Protein AF-A0A962R172-F1 (afdb_monomer_lite)

pLDDT: mean 74.87, std 13.88, range [36.16, 94.94]

Structure (mmCIF, N/CA/C/O backbone):
data_AF-A0A962R172-F1
#
_entry.id   AF-A0A962R172-F1
#
loop_
_atom_site.group_PDB
_atom_site.id
_atom_site.type_symbol
_atom_site.label_atom_id
_atom_site.label_alt_id
_atom_site.label_comp_id
_atom_site.label_asym_id
_atom_site.label_entity_id
_atom_site.label_seq_id
_atom_site.pdbx_PDB_ins_code
_atom_site.Cartn_x
_atom_site.Cartn_y
_atom_site.Cartn_z
_atom_site.occupancy
_atom_site.B_iso_or_equiv
_atom_site.auth_seq_id
_atom_site.auth_comp_id
_atom_site.auth_asym_id
_atom_site.auth_atom_id
_atom_site.pdbx_PDB_model_num
ATOM 1 N N . MET A 1 1 ? 19.107 -9.751 -67.479 1.00 36.16 1 MET A N 1
ATOM 2 C CA . MET A 1 1 ? 20.356 -10.518 -67.676 1.00 36.16 1 MET A CA 1
ATOM 3 C C . MET A 1 1 ? 21.493 -9.749 -67.015 1.00 36.16 1 MET A C 1
ATOM 5 O O . MET A 1 1 ? 21.958 -8.775 -67.586 1.00 36.16 1 MET A O 1
ATOM 9 N N . ALA A 1 2 ? 21.858 -10.092 -65.778 1.00 38.38 2 ALA A N 1
ATOM 10 C CA . ALA A 1 2 ? 22.939 -9.413 -65.061 1.00 38.38 2 ALA A CA 1
ATOM 11 C C . ALA A 1 2 ? 24.292 -10.000 -65.496 1.00 38.38 2 ALA A C 1
ATOM 13 O O . ALA A 1 2 ? 24.494 -11.211 -65.408 1.00 38.38 2 ALA A O 1
ATOM 14 N N . GLN A 1 3 ? 25.191 -9.154 -66.005 1.00 44.19 3 GLN A N 1
ATOM 15 C CA . GLN A 1 3 ? 26.552 -9.539 -66.379 1.00 44.19 3 GLN A CA 1
ATOM 16 C C . GLN A 1 3 ? 27.339 -9.950 -65.127 1.00 44.19 3 GLN A C 1
ATOM 18 O O . GLN A 1 3 ? 27.578 -9.140 -64.233 1.00 44.19 3 GLN A O 1
ATOM 23 N N . GLN A 1 4 ? 27.749 -11.218 -65.072 1.00 45.72 4 GLN A N 1
ATOM 24 C CA . GLN A 1 4 ? 28.665 -11.743 -64.061 1.00 45.72 4 GLN A CA 1
ATOM 25 C C . GLN A 1 4 ? 30.076 -11.190 -64.312 1.00 45.72 4 GLN A C 1
ATOM 27 O O . GLN A 1 4 ? 30.873 -11.763 -65.054 1.00 45.72 4 GLN A O 1
ATOM 32 N N . GLY A 1 5 ? 30.383 -10.048 -63.699 1.00 49.84 5 GLY A N 1
ATOM 33 C CA . GLY A 1 5 ? 31.752 -9.558 -63.575 1.00 49.84 5 GLY A CA 1
ATOM 34 C C . GLY A 1 5 ? 32.562 -10.493 -62.673 1.00 49.84 5 GLY A C 1
ATOM 35 O O . GLY A 1 5 ? 32.115 -10.843 -61.584 1.00 49.84 5 GLY A O 1
ATOM 36 N N . LYS A 1 6 ? 33.743 -10.919 -63.140 1.00 49.75 6 LYS A N 1
ATOM 37 C CA . LYS A 1 6 ? 34.705 -11.784 -62.431 1.00 49.75 6 LYS A CA 1
ATOM 38 C C . LYS A 1 6 ? 34.906 -11.339 -60.975 1.00 49.75 6 LYS A C 1
ATOM 40 O O . LYS A 1 6 ? 35.673 -10.416 -60.713 1.00 49.75 6 LYS A O 1
ATOM 45 N N . VAL A 1 7 ? 34.290 -12.040 -60.026 1.00 52.75 7 VAL A N 1
ATOM 46 C CA . VAL A 1 7 ? 34.599 -11.886 -58.600 1.00 52.75 7 VAL A CA 1
ATOM 47 C C . VAL A 1 7 ? 35.869 -12.689 -58.320 1.00 52.75 7 VAL A C 1
ATOM 49 O O . VAL A 1 7 ? 35.856 -13.918 -58.357 1.00 52.75 7 VAL A O 1
ATOM 52 N N . ARG A 1 8 ? 36.994 -12.003 -58.094 1.00 56.06 8 ARG A N 1
ATOM 53 C CA . ARG A 1 8 ? 38.233 -12.622 -57.601 1.00 56.06 8 ARG A CA 1
ATOM 54 C C . ARG A 1 8 ? 38.299 -12.445 -56.088 1.00 56.06 8 ARG A C 1
ATOM 56 O O . ARG A 1 8 ? 38.300 -11.318 -55.604 1.00 56.06 8 ARG A O 1
ATOM 63 N N . LEU A 1 9 ? 38.379 -13.555 -55.360 1.00 50.94 9 LEU A N 1
ATOM 64 C CA . LEU A 1 9 ? 38.725 -13.543 -53.941 1.00 50.94 9 LEU A CA 1
ATOM 65 C C . LEU A 1 9 ? 40.167 -13.040 -53.803 1.00 50.94 9 LEU A C 1
ATOM 67 O O . LEU A 1 9 ? 41.092 -13.628 -54.366 1.00 50.94 9 LEU A O 1
ATOM 71 N N . LEU A 1 10 ? 40.350 -11.923 -53.099 1.00 54.16 10 LEU A N 1
ATOM 72 C CA . LEU A 1 10 ? 41.675 -11.446 -52.721 1.00 54.16 10 LEU A CA 1
ATOM 73 C C . LEU A 1 10 ? 42.249 -12.418 -51.683 1.00 54.16 10 LEU A C 1
ATOM 75 O O . LEU A 1 10 ? 41.639 -12.669 -50.653 1.00 54.16 10 LEU A O 1
ATOM 79 N N . LEU A 1 11 ? 43.416 -12.986 -51.990 1.00 46.34 11 LEU A N 1
ATOM 80 C CA . LEU A 1 11 ? 44.131 -13.971 -51.163 1.00 46.34 11 LEU A CA 1
ATOM 81 C C . LEU A 1 11 ? 44.767 -13.376 -49.895 1.00 46.34 11 LEU A C 1
ATOM 83 O O . LEU A 1 11 ? 45.370 -14.101 -49.111 1.00 46.34 11 LEU A O 1
ATOM 87 N N . CYS A 1 12 ? 44.645 -12.068 -49.673 1.00 52.00 12 CYS A N 1
ATOM 88 C CA . CYS A 1 12 ? 44.955 -11.468 -48.384 1.00 52.00 12 CYS A CA 1
ATOM 89 C C . CYS A 1 12 ? 43.671 -11.464 -47.550 1.00 52.00 12 CYS A C 1
ATOM 91 O O . CYS A 1 12 ? 42.596 -11.283 -48.106 1.00 52.00 12 CYS A O 1
ATOM 93 N N . GLY A 1 13 ? 43.751 -11.656 -46.231 1.00 54.06 13 GLY A N 1
ATOM 94 C CA . GLY A 1 13 ? 42.597 -11.655 -45.313 1.00 54.06 13 GLY A CA 1
ATOM 95 C C . GLY A 1 13 ? 41.855 -10.310 -45.191 1.00 54.06 13 GLY A C 1
ATOM 96 O O . GLY A 1 13 ? 41.468 -9.908 -44.099 1.00 54.06 13 GLY A O 1
ATOM 97 N N . ALA A 1 14 ? 41.710 -9.570 -46.287 1.00 55.84 14 ALA A N 1
ATOM 98 C CA . ALA A 1 14 ? 40.934 -8.360 -46.428 1.00 55.84 14 ALA A CA 1
ATOM 99 C C . ALA A 1 14 ? 39.493 -8.731 -46.816 1.00 55.84 14 ALA A C 1
ATOM 101 O O . ALA A 1 14 ? 39.244 -9.319 -47.867 1.00 55.84 14 ALA A O 1
ATOM 102 N N . SER A 1 15 ? 38.534 -8.366 -45.967 1.00 61.84 15 SER A N 1
ATOM 103 C CA . SER A 1 15 ? 37.107 -8.415 -46.293 1.00 61.84 15 SER A CA 1
ATOM 104 C C . SER A 1 15 ? 36.788 -7.494 -47.484 1.00 61.84 15 SER A C 1
ATOM 106 O O . SER A 1 15 ? 37.507 -6.525 -47.729 1.00 61.84 15 SER A O 1
ATOM 108 N N . PHE A 1 16 ? 35.702 -7.767 -48.224 1.00 62.59 16 PHE A N 1
ATOM 109 C CA . PHE A 1 16 ? 35.216 -6.942 -49.354 1.00 62.59 16 PHE A CA 1
ATOM 110 C C . PHE A 1 16 ? 35.211 -5.437 -49.032 1.00 62.59 16 PHE A C 1
ATOM 112 O O . PHE A 1 16 ? 35.647 -4.610 -49.833 1.00 62.59 16 PHE A O 1
ATOM 119 N N . SER A 1 17 ? 34.815 -5.102 -47.806 1.00 61.66 17 SER A N 1
ATOM 120 C CA . SER A 1 17 ? 34.805 -3.753 -47.245 1.00 61.66 17 SER A CA 1
ATOM 121 C C . SER A 1 17 ? 36.180 -3.071 -47.295 1.00 61.66 17 SER A C 1
ATOM 123 O O . SER A 1 17 ? 36.271 -1.876 -47.557 1.00 61.66 17 SER A O 1
ATOM 125 N N . ARG A 1 18 ? 37.266 -3.829 -47.098 1.00 63.56 18 ARG A N 1
ATOM 126 C CA . ARG A 1 18 ? 38.642 -3.316 -47.055 1.00 63.56 18 ARG A CA 1
ATOM 127 C C . ARG A 1 18 ? 39.243 -3.106 -48.449 1.00 63.56 18 ARG A C 1
ATOM 129 O O . ARG A 1 18 ? 40.006 -2.166 -48.642 1.00 63.56 18 ARG A O 1
ATOM 136 N N . ALA A 1 19 ? 38.861 -3.926 -49.430 1.00 70.00 19 ALA A N 1
ATOM 137 C CA . ALA A 1 19 ? 39.250 -3.729 -50.829 1.00 70.00 19 ALA A CA 1
ATOM 138 C C . ALA A 1 19 ? 38.554 -2.507 -51.457 1.00 70.00 19 ALA A C 1
ATOM 140 O O . ALA A 1 19 ? 39.184 -1.750 -52.194 1.00 70.00 19 ALA A O 1
ATOM 141 N N . LEU A 1 20 ? 37.276 -2.286 -51.121 1.00 72.81 20 LEU A N 1
ATOM 142 C CA . LEU A 1 20 ? 36.522 -1.108 -51.556 1.00 72.81 20 LEU A CA 1
ATOM 143 C C . LEU A 1 20 ? 37.098 0.187 -50.963 1.00 72.81 20 LEU A C 1
ATOM 145 O O . LEU A 1 20 ? 37.268 1.159 -51.694 1.00 72.81 20 LEU A O 1
ATOM 149 N N . ALA A 1 21 ? 37.452 0.187 -49.673 1.00 70.56 21 ALA A N 1
ATOM 150 C CA . ALA A 1 21 ? 38.084 1.336 -49.019 1.00 70.56 21 ALA A CA 1
ATOM 151 C C . ALA A 1 21 ? 39.397 1.740 -49.713 1.00 70.56 21 ALA A C 1
ATOM 153 O O . ALA A 1 21 ? 39.579 2.905 -50.062 1.00 70.56 21 ALA A O 1
ATOM 154 N N . HIS A 1 22 ? 40.254 0.764 -50.025 1.00 68.44 22 HIS A N 1
ATOM 155 C CA . HIS A 1 22 ? 41.501 1.013 -50.748 1.00 68.44 22 HIS A CA 1
ATOM 156 C C . HIS A 1 22 ? 41.262 1.535 -52.176 1.00 68.44 22 HIS A C 1
ATOM 158 O O . HIS A 1 22 ? 41.980 2.417 -52.640 1.00 68.44 22 HIS A O 1
ATOM 164 N N . ALA A 1 23 ? 40.254 1.019 -52.891 1.00 73.81 23 ALA A N 1
ATOM 165 C CA . ALA A 1 23 ? 39.897 1.500 -54.230 1.00 73.81 23 ALA A CA 1
ATOM 166 C C . ALA A 1 23 ? 39.353 2.942 -54.219 1.00 73.81 23 ALA A C 1
ATOM 168 O O . ALA A 1 23 ? 39.543 3.674 -55.187 1.00 73.81 23 ALA A O 1
ATOM 169 N N . ALA A 1 24 ? 38.728 3.358 -53.114 1.00 73.25 24 ALA A N 1
ATOM 170 C CA . ALA A 1 24 ? 38.303 4.734 -52.867 1.00 73.25 24 ALA A CA 1
ATOM 171 C C . ALA A 1 24 ? 39.447 5.658 -52.392 1.00 73.25 24 ALA A C 1
ATOM 173 O O . ALA A 1 24 ? 39.200 6.820 -52.080 1.00 73.25 24 ALA A O 1
ATOM 174 N N . GLY A 1 25 ? 40.689 5.160 -52.330 1.00 71.06 25 GLY A N 1
ATOM 175 C CA . GLY A 1 25 ? 41.862 5.919 -51.893 1.00 71.06 25 GLY A CA 1
ATOM 176 C C . GLY A 1 25 ? 42.074 5.955 -50.378 1.00 71.06 25 GLY A C 1
ATOM 177 O O . GLY A 1 25 ? 43.010 6.602 -49.922 1.00 71.06 25 GLY A O 1
ATOM 178 N N . ILE A 1 26 ? 41.254 5.245 -49.596 1.00 73.31 26 ILE A N 1
ATOM 179 C CA . ILE A 1 26 ? 41.388 5.155 -48.138 1.00 73.31 26 ILE A CA 1
ATOM 180 C C . ILE A 1 26 ? 42.343 4.006 -47.823 1.00 73.31 26 ILE A C 1
ATOM 182 O O . ILE A 1 26 ? 41.966 2.831 -47.862 1.00 73.31 26 ILE A O 1
ATOM 186 N N . THR A 1 27 ? 43.603 4.340 -47.554 1.00 70.25 27 THR A N 1
ATOM 187 C CA . THR A 1 27 ? 44.674 3.340 -47.387 1.00 70.25 27 THR A CA 1
ATOM 188 C C . THR A 1 27 ? 45.116 3.170 -45.937 1.00 70.25 27 THR A C 1
ATOM 190 O O . THR A 1 27 ? 45.764 2.175 -45.608 1.00 70.25 27 THR A O 1
ATOM 193 N N . THR A 1 28 ? 44.701 4.080 -45.050 1.00 69.94 28 THR A N 1
ATOM 194 C CA . THR A 1 28 ? 45.025 4.050 -43.619 1.00 69.94 28 THR A CA 1
ATOM 195 C C . THR A 1 28 ? 43.779 3.880 -42.744 1.00 69.94 28 THR A C 1
ATOM 197 O O . THR A 1 28 ? 42.673 4.292 -43.097 1.00 69.94 28 THR A O 1
ATOM 200 N N . THR A 1 29 ? 43.948 3.266 -41.570 1.00 67.44 29 THR A N 1
ATOM 201 C CA . THR A 1 29 ? 42.875 3.125 -40.569 1.00 67.44 29 THR A CA 1
ATOM 202 C C . THR A 1 29 ? 42.422 4.471 -40.006 1.00 67.44 29 THR A C 1
ATOM 204 O O . THR A 1 29 ? 41.250 4.621 -39.689 1.00 67.44 29 THR A O 1
ATOM 207 N N . GLU A 1 30 ? 43.310 5.466 -39.949 1.00 67.56 30 GLU A N 1
ATOM 208 C CA . GLU A 1 30 ? 42.997 6.828 -39.493 1.00 67.56 30 GLU A CA 1
ATOM 209 C C . GLU A 1 30 ? 42.120 7.599 -40.493 1.00 67.56 30 GLU A C 1
ATOM 211 O O . GLU A 1 30 ? 41.228 8.343 -40.088 1.00 67.56 30 GLU A O 1
ATOM 216 N N . GLU A 1 31 ? 42.319 7.407 -41.801 1.00 66.94 31 GLU A N 1
ATOM 217 C CA . GLU A 1 31 ? 41.428 7.960 -42.832 1.00 66.94 31 GLU A CA 1
ATOM 218 C C . GLU A 1 31 ? 40.063 7.266 -42.828 1.00 66.94 31 GLU A C 1
ATOM 220 O O . GLU A 1 31 ? 39.034 7.924 -42.983 1.00 66.94 31 GLU A O 1
ATOM 225 N N . LEU A 1 32 ? 40.040 5.952 -42.589 1.00 64.62 32 LEU A N 1
ATOM 226 C CA . LEU A 1 32 ? 38.800 5.194 -42.433 1.00 64.62 32 LEU A CA 1
ATOM 227 C C . LEU A 1 32 ? 38.011 5.674 -41.199 1.00 64.62 32 LEU A C 1
ATOM 229 O O . LEU A 1 32 ? 36.807 5.906 -41.298 1.00 64.62 32 LEU A O 1
ATOM 233 N N . ASP A 1 33 ? 38.683 5.899 -40.067 1.00 65.62 33 ASP A N 1
ATOM 234 C CA . ASP A 1 33 ? 38.079 6.460 -38.850 1.00 65.62 33 ASP A CA 1
ATOM 235 C C . ASP A 1 33 ? 37.652 7.926 -39.025 1.00 65.62 33 ASP A C 1
ATOM 237 O O . ASP A 1 33 ? 36.633 8.339 -38.473 1.00 65.62 33 ASP A O 1
ATOM 241 N N . ARG A 1 34 ? 38.352 8.723 -39.841 1.00 66.81 34 ARG A N 1
ATOM 242 C CA . ARG A 1 34 ? 37.900 10.082 -40.192 1.00 66.81 34 ARG A CA 1
ATOM 243 C C . ARG A 1 34 ? 36.592 10.085 -40.978 1.00 66.81 34 ARG A C 1
ATOM 245 O O . ARG A 1 34 ? 35.769 10.970 -40.757 1.00 66.81 34 ARG A O 1
ATOM 252 N N . VAL A 1 35 ? 36.410 9.130 -41.889 1.00 67.12 35 VAL A N 1
ATOM 253 C CA . VAL A 1 35 ? 35.224 9.058 -42.758 1.00 67.12 35 VAL A CA 1
ATOM 254 C C . VAL A 1 35 ? 34.051 8.361 -42.058 1.00 67.12 35 VAL A C 1
ATOM 256 O O . VAL A 1 35 ? 32.923 8.831 -42.165 1.00 67.12 35 VAL A O 1
ATOM 259 N N . PHE A 1 36 ? 34.303 7.289 -41.300 1.00 67.75 36 PHE A N 1
ATOM 260 C CA . PHE A 1 36 ? 33.252 6.433 -40.726 1.00 67.75 36 PHE A CA 1
ATOM 261 C C . PHE A 1 36 ? 33.205 6.420 -39.188 1.00 67.75 36 PHE A C 1
ATOM 263 O O . PHE A 1 36 ? 32.205 6.005 -38.597 1.00 67.75 36 PHE A O 1
ATOM 270 N N . GLY A 1 37 ? 34.249 6.891 -38.504 1.00 66.94 37 GLY A N 1
ATOM 271 C CA . GLY A 1 37 ? 34.344 6.860 -37.041 1.00 66.94 37 GLY A CA 1
ATOM 272 C C . GLY A 1 37 ? 33.335 7.777 -36.350 1.00 66.94 37 GLY A C 1
ATOM 273 O O . GLY A 1 37 ? 32.823 7.431 -35.286 1.00 66.94 37 GLY A O 1
ATOM 274 N N . ALA A 1 38 ? 32.963 8.898 -36.977 1.00 72.19 38 ALA A N 1
ATOM 275 C CA . ALA A 1 38 ? 31.929 9.794 -36.457 1.00 72.19 38 ALA A CA 1
ATOM 276 C C . ALA A 1 38 ? 30.533 9.142 -36.454 1.00 72.19 38 ALA A C 1
ATOM 278 O O . ALA A 1 38 ? 29.782 9.296 -35.490 1.00 72.19 38 ALA A O 1
ATOM 279 N N . GLU A 1 39 ? 30.188 8.377 -37.493 1.00 70.88 39 GLU A N 1
ATOM 280 C CA . GLU A 1 39 ? 28.927 7.624 -37.548 1.00 70.88 39 GLU A CA 1
ATOM 281 C C . GLU A 1 39 ? 28.939 6.440 -36.579 1.00 70.88 39 GLU A C 1
ATOM 283 O O . GLU A 1 39 ? 27.975 6.240 -35.840 1.00 70.88 39 GLU A O 1
ATOM 288 N N . ALA A 1 40 ? 30.052 5.707 -36.497 1.00 74.19 40 ALA A N 1
ATOM 289 C CA . ALA A 1 40 ? 30.206 4.609 -35.546 1.00 74.19 40 ALA A CA 1
ATOM 290 C C . ALA A 1 40 ? 30.172 5.082 -34.078 1.00 74.19 40 ALA A C 1
ATOM 292 O O . ALA A 1 40 ? 29.676 4.361 -33.210 1.00 74.19 40 ALA A O 1
ATOM 293 N N . ALA A 1 41 ? 30.679 6.282 -33.780 1.00 76.38 41 ALA A N 1
ATOM 294 C CA . ALA A 1 41 ? 30.595 6.893 -32.454 1.00 76.38 41 ALA A CA 1
ATOM 295 C C . ALA A 1 41 ? 29.159 7.324 -32.117 1.00 76.38 41 ALA A C 1
ATOM 297 O O . ALA A 1 41 ? 28.674 7.020 -31.029 1.00 76.38 41 ALA A O 1
ATOM 298 N N . ARG A 1 42 ? 28.443 7.948 -33.065 1.00 80.88 42 ARG A N 1
ATOM 299 C CA . ARG A 1 42 ? 27.022 8.305 -32.898 1.00 80.88 42 ARG A CA 1
ATOM 300 C C . ARG A 1 42 ? 26.141 7.075 -32.697 1.00 80.88 42 ARG A C 1
ATOM 302 O O . ARG A 1 42 ? 25.251 7.105 -31.855 1.00 80.88 42 ARG A O 1
ATOM 309 N N . ALA A 1 43 ? 26.406 5.986 -33.420 1.00 80.06 43 ALA A N 1
ATOM 310 C CA . ALA A 1 43 ? 25.682 4.728 -33.257 1.00 80.06 43 ALA A CA 1
ATOM 311 C C . ALA A 1 43 ? 25.884 4.120 -31.858 1.00 80.06 43 ALA A C 1
ATOM 313 O O . ALA A 1 43 ? 24.916 3.670 -31.248 1.00 80.06 43 ALA A O 1
ATOM 314 N N . ARG A 1 44 ? 27.112 4.161 -31.319 1.00 83.94 44 ARG A N 1
ATOM 315 C CA . ARG A 1 44 ? 27.407 3.714 -29.946 1.00 83.94 44 ARG A CA 1
ATOM 316 C C . ARG A 1 44 ? 26.728 4.591 -28.898 1.00 83.94 44 ARG A C 1
ATOM 318 O O . ARG A 1 44 ? 26.064 4.060 -28.020 1.00 83.94 44 ARG A O 1
ATOM 325 N N . GLN A 1 45 ? 26.806 5.913 -29.045 1.00 85.31 45 GLN A N 1
ATOM 326 C CA . GLN A 1 45 ? 26.136 6.850 -28.138 1.00 85.31 45 GLN A CA 1
ATOM 327 C C . GLN A 1 45 ? 24.613 6.689 -28.157 1.00 85.31 45 GLN A C 1
ATOM 329 O O . GLN A 1 45 ? 23.985 6.700 -27.104 1.00 85.31 45 GLN A O 1
ATOM 334 N N . ALA A 1 46 ? 24.013 6.487 -29.332 1.00 88.31 46 ALA A N 1
ATOM 335 C CA . ALA A 1 46 ? 22.580 6.230 -29.451 1.00 88.31 46 ALA A CA 1
ATOM 336 C C . ALA A 1 46 ? 22.179 4.889 -28.812 1.00 88.31 46 ALA A C 1
ATOM 338 O O . ALA A 1 46 ? 21.101 4.782 -28.231 1.00 88.31 46 ALA A O 1
ATOM 339 N N . MET A 1 47 ? 23.035 3.865 -28.904 1.00 86.44 47 MET A N 1
ATOM 340 C CA . MET A 1 47 ? 22.803 2.572 -28.259 1.00 86.44 47 MET A CA 1
ATOM 341 C C . MET A 1 47 ? 22.899 2.684 -26.732 1.00 86.44 47 MET A C 1
ATOM 343 O O . MET A 1 47 ? 21.993 2.231 -26.043 1.00 86.44 47 MET A O 1
ATOM 347 N N . GLU A 1 48 ? 23.922 3.368 -26.215 1.00 90.62 48 GLU A N 1
ATOM 348 C CA . GLU A 1 48 ? 24.082 3.640 -24.780 1.00 90.62 48 GLU A CA 1
ATOM 349 C C . GLU A 1 48 ? 22.939 4.497 -24.221 1.00 90.62 48 GLU A C 1
ATOM 351 O O . GLU A 1 48 ? 22.476 4.254 -23.109 1.00 90.62 48 GLU A O 1
ATOM 356 N N . GLN A 1 49 ? 22.457 5.488 -24.979 1.00 89.69 49 GLN A N 1
ATOM 357 C CA . GLN A 1 49 ? 21.291 6.288 -24.593 1.00 89.69 49 GLN A CA 1
ATOM 358 C C . GLN A 1 49 ? 20.038 5.423 -24.491 1.00 89.69 49 GLN A C 1
ATOM 360 O O . GLN A 1 49 ? 19.370 5.459 -23.464 1.00 89.69 49 GLN A O 1
ATOM 365 N N . ARG A 1 50 ? 19.767 4.580 -25.495 1.00 91.62 50 ARG A N 1
ATOM 366 C CA . ARG A 1 50 ? 18.625 3.654 -25.461 1.00 91.62 50 ARG A CA 1
ATOM 367 C C . ARG A 1 50 ? 18.718 2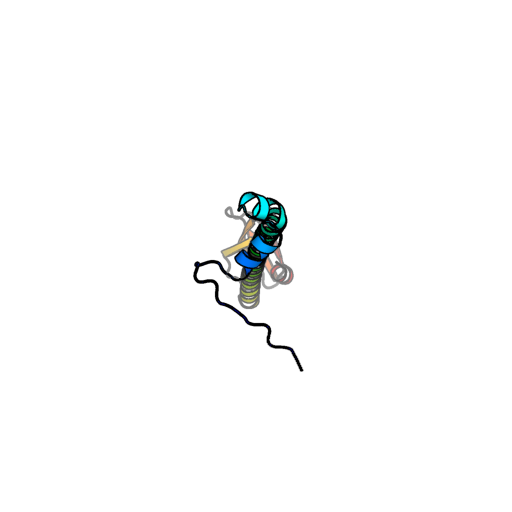.658 -24.314 1.00 91.62 50 ARG A C 1
ATOM 369 O O . ARG A 1 50 ? 17.701 2.347 -23.707 1.00 91.62 50 ARG A O 1
ATOM 376 N N . GLU A 1 51 ? 19.912 2.157 -24.016 1.00 92.44 51 GLU A N 1
ATOM 377 C CA . GLU A 1 51 ? 20.125 1.235 -22.900 1.00 92.44 51 GLU A CA 1
ATOM 378 C C . GLU A 1 51 ? 19.874 1.926 -21.554 1.00 92.44 51 GLU A C 1
ATOM 380 O O . GLU A 1 51 ? 19.205 1.361 -20.690 1.00 92.44 51 GLU A O 1
ATOM 385 N N . ARG A 1 52 ? 20.324 3.178 -21.391 1.00 92.38 52 ARG A N 1
ATOM 386 C CA . ARG A 1 52 ? 20.027 3.992 -20.201 1.00 92.38 52 ARG A CA 1
ATOM 387 C C . ARG A 1 52 ? 18.538 4.286 -20.071 1.00 92.38 52 ARG A C 1
ATOM 389 O O . ARG A 1 52 ? 17.983 4.070 -19.001 1.00 92.38 52 ARG A O 1
ATOM 396 N N . GLU A 1 53 ? 17.888 4.709 -21.151 1.00 92.25 53 GLU A N 1
ATOM 397 C CA . GLU A 1 53 ? 16.445 4.972 -21.182 1.00 92.25 53 GLU A CA 1
ATOM 398 C C . GLU A 1 53 ? 15.638 3.706 -20.860 1.00 92.25 53 GLU A C 1
ATOM 400 O O . GLU A 1 53 ? 14.685 3.754 -20.082 1.00 92.25 53 GLU A O 1
ATOM 405 N N . GLN A 1 54 ? 16.039 2.548 -21.396 1.00 92.00 54 GLN A N 1
ATOM 406 C CA . GLN A 1 54 ? 15.426 1.263 -21.058 1.00 92.00 54 GLN A CA 1
ATOM 407 C C . GLN A 1 54 ? 15.662 0.886 -19.595 1.00 92.00 54 GLN A C 1
ATOM 409 O O . GLN A 1 54 ? 14.720 0.472 -18.923 1.00 92.00 54 GLN A O 1
ATOM 414 N N . ALA A 1 55 ? 16.881 1.047 -19.076 1.00 92.00 55 ALA A N 1
ATOM 415 C CA . ALA A 1 55 ? 17.191 0.751 -17.681 1.00 92.00 55 ALA A CA 1
ATOM 416 C C . ALA A 1 55 ? 16.403 1.653 -16.717 1.00 92.00 55 ALA A C 1
ATOM 418 O O . ALA A 1 55 ? 15.877 1.173 -15.710 1.00 92.00 55 ALA A O 1
ATOM 419 N N . GLU A 1 56 ? 16.269 2.941 -17.036 1.00 93.44 56 GLU A N 1
ATOM 420 C CA . GLU A 1 56 ? 15.452 3.888 -16.276 1.00 93.44 56 GLU A CA 1
ATOM 421 C C . GLU A 1 56 ? 13.965 3.539 -16.356 1.00 93.44 56 GLU A C 1
ATOM 423 O O . GLU A 1 56 ? 13.301 3.490 -15.322 1.00 93.44 56 GLU A O 1
ATOM 428 N N . SER A 1 57 ? 13.457 3.204 -17.545 1.00 93.25 57 SER A N 1
ATOM 429 C CA . SER A 1 57 ? 12.069 2.775 -17.740 1.00 93.25 57 SER A CA 1
ATOM 430 C C . SER A 1 57 ? 11.743 1.511 -16.938 1.00 93.25 57 SER A C 1
ATOM 432 O O . SER A 1 57 ? 10.743 1.478 -16.218 1.00 93.25 57 SER A O 1
ATOM 434 N N . VAL A 1 58 ? 12.613 0.497 -16.983 1.00 94.94 58 VAL A N 1
ATOM 435 C CA . VAL A 1 58 ? 12.459 -0.738 -16.199 1.00 94.94 58 VAL A CA 1
ATOM 436 C C . VAL A 1 58 ? 12.495 -0.434 -14.705 1.00 94.94 58 VAL A C 1
ATOM 438 O O . VAL A 1 58 ? 11.649 -0.925 -13.958 1.00 94.94 58 VAL A O 1
ATOM 441 N N . ARG A 1 59 ? 13.430 0.410 -14.255 1.00 93.81 59 ARG A N 1
ATOM 442 C CA . ARG A 1 59 ? 13.519 0.813 -12.847 1.00 93.81 59 ARG A CA 1
ATOM 443 C C . ARG A 1 59 ? 12.260 1.549 -12.394 1.00 93.81 59 ARG A C 1
ATOM 445 O O . ARG A 1 59 ? 11.764 1.287 -11.301 1.00 93.81 59 ARG A O 1
ATOM 452 N N . GLN A 1 60 ? 11.729 2.445 -13.218 1.00 90.38 60 GLN A N 1
ATOM 453 C CA . GLN A 1 60 ? 10.523 3.202 -12.901 1.00 90.38 60 GLN A CA 1
ATOM 454 C C . GLN A 1 60 ? 9.281 2.303 -12.868 1.00 90.38 60 GLN A C 1
ATOM 456 O O . GLN A 1 60 ? 8.472 2.427 -11.950 1.00 90.38 60 GLN A O 1
ATOM 461 N N . ALA A 1 61 ? 9.170 1.347 -13.794 1.00 91.75 61 ALA A N 1
ATOM 462 C CA . ALA A 1 61 ? 8.106 0.345 -13.790 1.00 91.75 61 ALA A CA 1
ATOM 463 C C . ALA A 1 61 ? 8.150 -0.534 -12.529 1.00 91.75 61 ALA A C 1
ATOM 465 O O . ALA A 1 61 ? 7.125 -0.718 -11.878 1.00 91.75 61 ALA A O 1
ATOM 466 N N . GLN A 1 62 ? 9.337 -1.003 -12.125 1.00 92.19 62 GLN A N 1
ATOM 467 C CA . GLN A 1 62 ? 9.506 -1.788 -10.896 1.00 92.19 62 GLN A CA 1
ATOM 468 C C . GLN A 1 62 ? 9.121 -0.999 -9.641 1.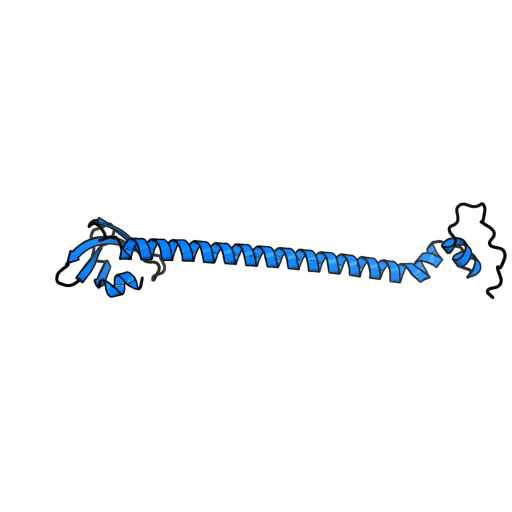00 92.19 62 GLN A C 1
ATOM 470 O O . GLN A 1 62 ? 8.477 -1.541 -8.743 1.00 92.19 62 GLN A O 1
ATOM 475 N N . LEU A 1 63 ? 9.494 0.283 -9.570 1.00 91.12 63 LEU A N 1
ATOM 476 C CA . LEU A 1 63 ? 9.106 1.156 -8.462 1.00 91.12 63 LEU A CA 1
ATOM 477 C C . LEU A 1 63 ? 7.588 1.353 -8.402 1.00 91.12 63 LEU A C 1
ATOM 479 O O . LEU A 1 63 ? 7.011 1.249 -7.321 1.00 91.12 63 LEU A O 1
ATOM 483 N N . ALA A 1 64 ? 6.942 1.593 -9.546 1.00 89.62 64 ALA A N 1
ATOM 484 C CA . ALA A 1 64 ? 5.492 1.740 -9.623 1.00 89.62 64 ALA A CA 1
ATOM 485 C C . ALA A 1 64 ? 4.765 0.448 -9.215 1.00 89.62 64 ALA A C 1
ATOM 487 O O . ALA A 1 64 ? 3.793 0.497 -8.468 1.00 89.62 64 ALA A O 1
ATOM 488 N N . GLU A 1 65 ? 5.266 -0.715 -9.637 1.00 88.12 65 GLU A N 1
ATOM 489 C CA . GLU A 1 65 ? 4.687 -2.011 -9.280 1.00 88.12 65 GLU A CA 1
ATOM 490 C C . GLU A 1 65 ? 4.861 -2.332 -7.787 1.00 88.12 65 GLU A C 1
ATOM 492 O O . GLU A 1 65 ? 3.927 -2.799 -7.135 1.00 88.12 65 GLU A O 1
ATOM 497 N N . ALA A 1 66 ? 6.029 -2.033 -7.210 1.00 85.69 66 ALA A N 1
ATOM 498 C CA . ALA A 1 66 ? 6.264 -2.183 -5.775 1.00 85.69 66 ALA A CA 1
ATOM 499 C C . ALA A 1 66 ? 5.347 -1.265 -4.949 1.00 85.69 66 ALA A C 1
ATOM 501 O O . ALA A 1 66 ? 4.786 -1.696 -3.940 1.00 85.69 66 ALA A O 1
ATOM 502 N N . GLN A 1 67 ? 5.154 -0.021 -5.400 1.00 83.25 67 GLN A N 1
ATOM 503 C CA . GLN A 1 67 ? 4.211 0.912 -4.787 1.00 83.25 67 GLN A CA 1
ATOM 504 C C . GLN A 1 67 ? 2.773 0.397 -4.893 1.00 83.25 67 GLN A C 1
ATOM 506 O O . GLN A 1 67 ? 2.097 0.322 -3.869 1.00 83.25 67 GLN A O 1
ATOM 511 N N . ALA A 1 68 ? 2.330 -0.038 -6.074 1.00 82.69 68 ALA A N 1
ATOM 512 C CA . ALA A 1 68 ? 0.991 -0.586 -6.277 1.00 82.69 68 ALA A CA 1
ATOM 513 C C . ALA A 1 68 ? 0.727 -1.794 -5.367 1.00 82.69 68 ALA A C 1
ATOM 515 O O . ALA A 1 68 ? -0.257 -1.792 -4.634 1.00 82.69 68 ALA A O 1
ATOM 516 N N . ARG A 1 69 ? 1.657 -2.759 -5.299 1.00 83.69 69 ARG A N 1
ATOM 517 C CA . ARG A 1 69 ? 1.537 -3.906 -4.381 1.00 83.69 69 ARG A CA 1
ATOM 518 C C . ARG A 1 69 ? 1.479 -3.486 -2.917 1.00 83.69 69 ARG A C 1
ATOM 520 O O . ARG A 1 69 ? 0.754 -4.096 -2.140 1.00 83.69 69 ARG A O 1
ATOM 527 N N . SER A 1 70 ? 2.252 -2.475 -2.519 1.00 77.00 70 SER A N 1
ATOM 528 C CA . SER A 1 70 ? 2.237 -1.992 -1.134 1.00 77.00 70 SER A CA 1
ATOM 529 C C . SER A 1 70 ? 0.907 -1.326 -0.768 1.00 77.00 70 SER A C 1
ATOM 531 O O . SER A 1 70 ? 0.397 -1.553 0.328 1.00 77.00 70 SER A O 1
ATOM 533 N N . VAL A 1 71 ? 0.318 -0.572 -1.703 1.00 77.12 71 VAL A N 1
ATOM 534 C CA . VAL A 1 71 ? -1.006 0.040 -1.548 1.00 77.12 71 VAL A CA 1
ATOM 535 C C . VAL A 1 71 ? -2.075 -1.047 -1.499 1.00 77.12 71 VAL A C 1
ATOM 537 O O . VAL A 1 71 ? -2.858 -1.067 -0.558 1.00 77.12 71 VAL A O 1
ATOM 540 N N . GLU A 1 72 ? -2.061 -2.001 -2.431 1.00 71.88 72 GLU A N 1
ATOM 541 C CA . GLU A 1 72 ? -3.005 -3.125 -2.453 1.00 71.88 72 GLU A CA 1
ATOM 542 C C . GLU A 1 72 ? -2.940 -3.962 -1.172 1.00 71.88 72 GLU A C 1
ATOM 544 O O . GLU A 1 72 ? -3.978 -4.274 -0.593 1.00 71.88 72 GLU A O 1
ATOM 549 N N . ALA A 1 73 ? -1.740 -4.277 -0.675 1.00 67.38 73 ALA A N 1
ATOM 550 C CA . ALA A 1 73 ? -1.569 -5.016 0.573 1.00 67.38 73 ALA A CA 1
ATOM 551 C C . ALA A 1 73 ? -2.092 -4.234 1.792 1.00 67.38 73 ALA A C 1
ATOM 553 O O . ALA A 1 73 ? -2.732 -4.811 2.675 1.00 67.38 73 ALA A O 1
ATOM 554 N N . ALA A 1 74 ? -1.862 -2.917 1.840 1.00 66.38 74 ALA A N 1
ATOM 555 C CA . ALA A 1 74 ? -2.408 -2.058 2.886 1.00 66.38 74 ALA A CA 1
ATOM 556 C C . ALA A 1 74 ? -3.943 -2.008 2.817 1.00 66.38 74 ALA A C 1
ATOM 558 O O . ALA A 1 74 ? -4.604 -2.178 3.846 1.00 66.38 74 ALA A O 1
ATOM 559 N N . GLN A 1 75 ? -4.506 -1.872 1.613 1.00 64.19 75 GLN A N 1
ATOM 560 C CA . GLN A 1 75 ? -5.947 -1.863 1.372 1.00 64.19 75 GLN A CA 1
ATOM 561 C C . GLN A 1 75 ? -6.587 -3.188 1.800 1.00 64.19 75 GLN A C 1
ATOM 563 O O . GLN A 1 75 ? -7.522 -3.183 2.590 1.00 64.19 75 GLN A O 1
ATOM 568 N N . GLN A 1 76 ? -6.022 -4.325 1.380 1.00 61.75 76 GLN A N 1
ATOM 569 C CA . GLN A 1 76 ? -6.490 -5.662 1.758 1.00 61.75 76 GLN A CA 1
ATOM 570 C C . GLN A 1 76 ? -6.431 -5.891 3.270 1.00 61.75 76 GLN A C 1
ATOM 572 O O . GLN A 1 76 ? -7.342 -6.490 3.838 1.00 61.75 76 GLN A O 1
ATOM 577 N N . SER A 1 77 ? -5.389 -5.392 3.945 1.00 61.38 77 SER A N 1
ATOM 578 C CA . SER A 1 77 ? -5.292 -5.472 5.407 1.00 61.38 77 SER A CA 1
ATOM 579 C C . SER A 1 77 ? -6.362 -4.629 6.112 1.00 61.38 77 SER A C 1
ATOM 581 O O . SER A 1 77 ? -6.862 -5.024 7.166 1.00 61.38 77 SER A O 1
ATOM 583 N N . SER A 1 78 ? -6.732 -3.493 5.513 1.00 58.16 78 SER A N 1
ATOM 584 C CA . SER A 1 78 ? -7.792 -2.615 6.003 1.00 58.16 78 SER A CA 1
ATOM 585 C C . SER A 1 78 ? -9.166 -3.246 5.786 1.00 58.16 78 SER A C 1
ATOM 587 O O . SER A 1 78 ? -9.931 -3.380 6.736 1.00 58.16 78 SER A O 1
ATOM 589 N N . ASP A 1 79 ? -9.447 -3.750 4.583 1.00 55.44 79 ASP A N 1
ATOM 590 C CA . ASP A 1 79 ? -10.699 -4.434 4.244 1.00 55.44 79 ASP A CA 1
ATOM 591 C C . ASP A 1 79 ? -10.915 -5.706 5.072 1.00 55.44 79 ASP A C 1
ATOM 593 O O . ASP A 1 79 ? -12.003 -5.920 5.605 1.00 55.44 79 ASP A O 1
ATOM 597 N N . ALA A 1 80 ? -9.875 -6.523 5.268 1.00 59.22 80 ALA A N 1
ATOM 598 C CA . ALA A 1 80 ? -9.955 -7.706 6.125 1.00 59.22 80 ALA A CA 1
ATOM 599 C C . ALA A 1 80 ? -10.220 -7.336 7.596 1.00 59.22 80 ALA A C 1
ATOM 601 O O . ALA A 1 80 ? -10.947 -8.040 8.299 1.00 59.22 80 ALA A O 1
ATOM 602 N N . ARG A 1 81 ? -9.675 -6.206 8.069 1.00 59.12 81 ARG A N 1
ATOM 603 C CA . ARG A 1 81 ? -9.951 -5.671 9.410 1.00 59.12 81 ARG A CA 1
ATOM 604 C C . ARG A 1 81 ? -11.373 -5.115 9.510 1.00 59.12 81 ARG A C 1
ATOM 606 O O . ARG A 1 81 ? -12.038 -5.378 10.506 1.00 59.12 81 ARG A O 1
ATOM 613 N N . LEU A 1 82 ? -11.859 -4.413 8.489 1.00 56.03 82 LEU A N 1
ATOM 614 C CA . LEU A 1 82 ? -13.234 -3.914 8.406 1.00 56.03 82 LEU A CA 1
ATOM 615 C C . LEU A 1 82 ? -14.247 -5.062 8.369 1.00 56.03 82 LEU A C 1
ATOM 617 O O . LEU A 1 82 ? -15.278 -4.986 9.031 1.00 56.03 82 LEU A O 1
ATOM 621 N N . GLN A 1 83 ? -13.949 -6.146 7.650 1.00 57.69 83 GLN A N 1
ATOM 622 C CA . GLN A 1 83 ? -14.753 -7.370 7.671 1.00 57.69 83 GLN A CA 1
ATOM 623 C C . GLN A 1 83 ? -14.730 -8.031 9.053 1.00 57.69 83 GLN A C 1
ATOM 625 O O . GLN A 1 83 ? -15.789 -8.336 9.595 1.00 57.69 83 GLN A O 1
ATOM 630 N N . ALA A 1 84 ? -13.559 -8.143 9.688 1.00 57.31 84 ALA A N 1
ATOM 631 C CA . ALA A 1 84 ? -13.464 -8.653 11.055 1.00 57.31 84 ALA A CA 1
ATOM 632 C C . ALA A 1 84 ? -14.263 -7.799 12.059 1.00 57.31 84 ALA A C 1
ATOM 634 O O . ALA A 1 84 ? -14.891 -8.352 12.952 1.00 57.31 84 ALA A O 1
ATOM 635 N N . LEU A 1 85 ? -14.303 -6.471 11.901 1.00 56.66 85 LEU A N 1
ATOM 636 C CA . LEU A 1 85 ? -15.101 -5.560 12.738 1.00 56.66 85 LEU A CA 1
ATOM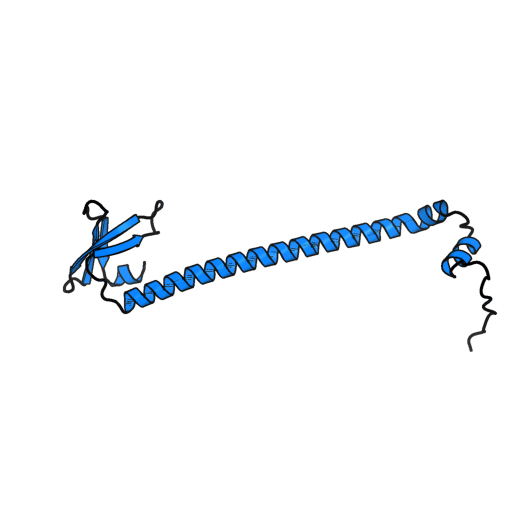 637 C C . LEU A 1 85 ? -16.608 -5.605 12.420 1.00 56.66 85 LEU A C 1
ATOM 639 O O . LEU A 1 85 ? -17.426 -5.317 13.292 1.00 56.66 85 LEU A O 1
ATOM 643 N N . LYS A 1 86 ? -16.993 -5.949 11.184 1.00 55.88 86 LYS A N 1
ATOM 644 C CA . LYS A 1 86 ? -18.397 -6.160 10.787 1.00 55.88 86 LYS A CA 1
ATOM 645 C C . LYS A 1 86 ? -18.974 -7.432 11.399 1.00 55.88 86 LYS A C 1
ATOM 647 O O . LYS A 1 86 ? -20.118 -7.404 11.854 1.00 55.88 86 LYS A O 1
ATOM 652 N N . ASP A 1 87 ? -18.167 -8.487 11.467 1.00 56.50 87 ASP A N 1
ATOM 653 C CA . AS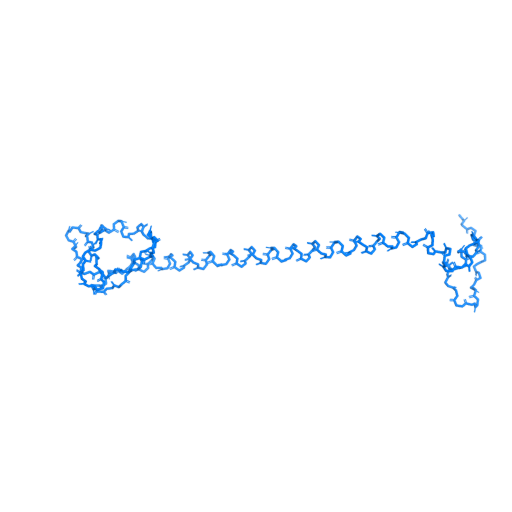P A 1 87 ? -18.600 -9.796 11.958 1.00 56.50 87 ASP A CA 1
ATOM 654 C C . ASP A 1 87 ? -18.330 -10.009 13.458 1.00 56.50 87 ASP A C 1
ATOM 656 O O . ASP A 1 87 ? -19.027 -10.796 14.103 1.00 56.50 87 ASP A O 1
ATOM 660 N N . MET A 1 88 ? -17.369 -9.295 14.057 1.00 52.66 88 MET A N 1
ATOM 661 C CA . MET A 1 88 ? -17.061 -9.411 15.484 1.00 52.66 88 MET A CA 1
ATOM 662 C C . MET A 1 88 ? -17.670 -8.271 16.295 1.00 52.66 88 MET A C 1
ATOM 664 O O . MET A 1 88 ? -17.289 -7.109 16.180 1.00 52.66 88 MET A O 1
ATOM 668 N N . GLN A 1 89 ? -18.537 -8.635 17.240 1.00 61.34 89 GLN A N 1
ATOM 669 C CA . GLN A 1 89 ? -18.706 -7.851 18.461 1.00 61.34 89 GLN A CA 1
ATOM 670 C C . GLN A 1 89 ? -17.315 -7.661 19.078 1.00 61.34 89 GLN A C 1
ATOM 672 O O . GLN A 1 89 ? -16.714 -8.638 19.531 1.00 61.34 89 GLN A O 1
ATOM 677 N N . LEU A 1 90 ? -16.766 -6.441 19.053 1.00 70.06 90 LEU A N 1
ATOM 678 C CA . LEU A 1 90 ? -15.451 -6.205 19.643 1.00 70.06 90 LEU A CA 1
ATOM 679 C C . LEU A 1 90 ? -15.516 -6.560 21.132 1.00 70.06 90 LEU A C 1
ATOM 681 O O . LEU A 1 90 ? -16.335 -5.983 21.857 1.00 70.06 90 LEU A O 1
ATOM 685 N N . PRO A 1 91 ? -14.662 -7.473 21.620 1.00 71.06 91 PRO A N 1
ATOM 686 C CA . PRO A 1 91 ? -14.630 -7.770 23.036 1.00 71.06 91 PRO A CA 1
ATOM 687 C C . PRO A 1 91 ? -14.172 -6.526 23.801 1.00 71.06 91 PRO A C 1
ATOM 689 O O . PRO A 1 91 ? -13.253 -5.813 23.378 1.00 71.06 91 PRO A O 1
ATOM 692 N N . MET A 1 92 ? -14.796 -6.271 24.953 1.00 78.38 92 MET A N 1
ATOM 693 C CA . MET A 1 92 ? -14.315 -5.239 25.869 1.00 78.38 92 MET A CA 1
ATOM 694 C C . MET A 1 92 ? -12.834 -5.485 26.172 1.00 78.38 92 MET A C 1
ATOM 696 O O . MET A 1 92 ? -12.412 -6.598 26.481 1.00 78.38 92 MET A O 1
ATOM 700 N N . GLY A 1 93 ? -12.036 -4.432 26.063 1.00 77.25 93 GLY A N 1
ATOM 701 C CA . GLY A 1 93 ? -10.596 -4.464 26.249 1.00 77.25 93 GLY A CA 1
ATOM 702 C C . GLY A 1 93 ? -9.760 -4.652 24.982 1.00 77.25 93 GLY A C 1
ATOM 703 O O . GLY A 1 93 ? -8.533 -4.644 25.099 1.00 77.25 93 GLY A O 1
ATOM 704 N N . ALA A 1 94 ? -10.377 -4.767 23.802 1.00 83.12 94 ALA A N 1
ATOM 705 C CA . ALA A 1 94 ? -9.668 -4.742 22.522 1.00 83.12 94 ALA A CA 1
ATOM 706 C C . ALA A 1 94 ? -8.939 -3.404 22.303 1.00 83.12 94 ALA A C 1
ATOM 708 O O . ALA A 1 94 ? -9.468 -2.344 22.631 1.00 83.12 94 ALA A O 1
ATOM 709 N N . TRP A 1 95 ? -7.737 -3.447 21.729 1.00 86.19 95 TRP A N 1
ATOM 710 C CA . TRP A 1 95 ? -6.960 -2.258 21.370 1.00 86.19 95 TRP A CA 1
ATOM 711 C C . TRP A 1 95 ? -7.137 -1.924 19.888 1.00 86.19 95 TRP A C 1
ATOM 713 O O . TRP A 1 95 ? -6.940 -2.788 19.036 1.00 86.19 95 TRP A O 1
ATOM 723 N N . LEU A 1 96 ? -7.462 -0.667 19.587 1.00 84.69 96 LEU A N 1
ATOM 724 C CA . LEU A 1 96 ? -7.596 -0.114 18.242 1.00 84.69 96 LEU A CA 1
ATOM 725 C C . LEU A 1 96 ? -6.605 1.028 18.016 1.00 84.69 96 LEU A C 1
ATOM 727 O O . LEU A 1 96 ? -6.397 1.869 18.890 1.00 84.69 96 LEU A O 1
ATOM 731 N N . GLY A 1 97 ? -6.011 1.052 16.824 1.00 85.56 97 GLY A N 1
ATOM 732 C CA . GLY A 1 97 ? -5.145 2.134 16.365 1.00 85.56 97 GLY A CA 1
ATOM 733 C C . GLY A 1 97 ? -5.881 3.071 15.429 1.00 85.56 97 GLY A C 1
ATOM 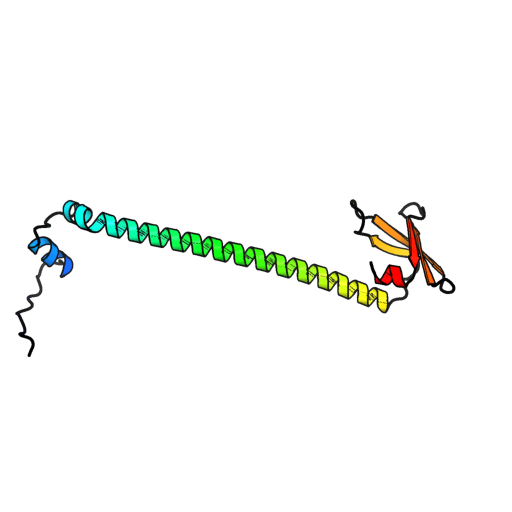734 O O . GLY A 1 97 ? -6.266 2.656 14.339 1.00 85.56 97 GLY A O 1
ATOM 735 N N . PHE A 1 98 ? -6.036 4.323 15.838 1.00 82.94 98 PHE A N 1
ATOM 736 C CA . PHE A 1 98 ? -6.591 5.390 15.021 1.00 82.94 98 PHE A CA 1
ATOM 737 C C . PHE A 1 98 ? -5.449 6.101 14.297 1.00 82.94 98 PHE A C 1
ATOM 739 O O . PHE A 1 98 ? -4.491 6.558 14.924 1.00 82.94 98 PHE A O 1
ATOM 746 N N . HIS A 1 99 ? -5.546 6.158 12.971 1.00 80.19 99 HIS A N 1
ATOM 747 C CA . HIS A 1 99 ? -4.547 6.771 12.089 1.00 80.19 99 HIS A CA 1
ATOM 748 C C . HIS A 1 99 ? -5.037 8.107 11.511 1.00 80.19 99 HIS A C 1
ATOM 750 O O . HIS A 1 99 ? -4.405 8.663 10.620 1.00 80.19 99 HIS A O 1
ATOM 756 N N . ASP A 1 100 ? -6.167 8.614 12.006 1.00 75.94 100 ASP A N 1
ATOM 757 C CA . ASP A 1 100 ? -6.762 9.884 11.589 1.00 75.94 100 ASP A CA 1
ATOM 758 C C . ASP A 1 100 ? -6.031 11.104 12.166 1.00 75.94 100 ASP A C 1
ATOM 760 O O . ASP A 1 100 ? -6.165 12.213 11.655 1.00 75.94 100 ASP A O 1
ATOM 764 N N . THR A 1 101 ? -5.225 10.904 13.208 1.00 70.19 101 THR A N 1
ATOM 765 C CA . THR A 1 101 ? -4.349 11.925 13.779 1.00 70.19 101 THR A CA 1
ATOM 766 C C . THR A 1 101 ? -2.883 11.555 13.593 1.00 70.19 101 THR A C 1
ATOM 768 O O . THR A 1 101 ? -2.510 10.382 13.617 1.00 70.19 101 THR A O 1
ATOM 771 N N . GLN A 1 102 ? -2.024 12.570 13.484 1.00 69.31 102 GLN A N 1
ATOM 772 C CA . GLN A 1 102 ? -0.573 12.403 13.455 1.00 69.31 102 GLN A CA 1
ATOM 773 C C . GLN A 1 102 ? 0.020 13.045 14.720 1.00 69.31 102 GLN A C 1
ATOM 775 O O . GLN A 1 102 ? -0.062 14.268 14.853 1.00 69.31 102 GLN A O 1
ATOM 780 N N . PRO A 1 103 ? 0.600 12.277 15.666 1.00 79.12 103 PRO A N 1
ATOM 781 C CA . PRO A 1 103 ? 0.869 10.831 15.642 1.00 79.12 103 PRO A CA 1
ATOM 782 C C . PRO A 1 103 ? -0.385 9.942 15.822 1.00 79.12 103 PRO A C 1
ATOM 784 O O . PRO A 1 103 ? -1.377 10.402 16.394 1.00 79.12 103 PRO A O 1
ATOM 787 N N . PRO A 1 104 ? -0.340 8.670 15.369 1.00 79.94 104 PRO A N 1
ATOM 788 C CA . PRO A 1 104 ? -1.454 7.733 15.503 1.00 79.94 104 PRO A CA 1
ATOM 789 C C . PRO A 1 104 ? -1.750 7.412 16.972 1.00 79.94 104 PRO A C 1
ATOM 791 O O . PRO A 1 104 ? -0.843 7.258 17.797 1.00 79.94 104 PRO A O 1
ATOM 794 N N . LEU A 1 105 ? -3.035 7.288 17.295 1.00 84.19 105 LEU A N 1
ATOM 795 C CA . LEU A 1 105 ? -3.532 7.078 18.653 1.00 84.19 105 LEU A CA 1
ATOM 796 C C . LEU A 1 105 ? -3.855 5.601 18.879 1.00 84.19 105 LEU A C 1
ATOM 798 O O . LEU A 1 105 ? -4.500 4.958 18.059 1.00 84.19 105 LEU A O 1
ATOM 802 N N . MET A 1 106 ? -3.463 5.064 20.032 1.00 87.94 106 MET A N 1
ATOM 803 C CA . MET A 1 106 ? -3.875 3.731 20.476 1.00 87.94 106 MET A CA 1
ATOM 804 C C . MET A 1 106 ? -4.945 3.874 21.546 1.00 87.94 106 MET A C 1
ATOM 806 O O . MET A 1 106 ? -4.676 4.468 22.591 1.00 87.94 106 MET A O 1
ATOM 810 N N . ALA A 1 107 ? -6.119 3.294 21.321 1.00 89.44 107 ALA A N 1
ATOM 811 C CA . ALA A 1 107 ? -7.179 3.302 22.311 1.00 89.44 107 ALA A CA 1
ATOM 812 C C . ALA A 1 107 ? -7.742 1.907 22.569 1.00 89.44 107 ALA A C 1
ATOM 814 O O . ALA A 1 107 ? -7.937 1.104 21.662 1.00 89.44 107 ALA A O 1
ATOM 815 N N . LYS A 1 108 ? -8.028 1.633 23.834 1.00 88.25 108 LYS A N 1
ATOM 816 C CA . LYS A 1 108 ? -8.651 0.408 24.309 1.00 88.25 108 LYS A CA 1
ATOM 817 C C . LYS A 1 108 ? -10.161 0.605 24.396 1.00 88.25 108 LYS A C 1
ATOM 819 O O . LYS A 1 108 ? -10.611 1.597 24.962 1.00 88.25 108 LYS A O 1
ATOM 824 N N . LEU A 1 109 ? -10.947 -0.339 23.890 1.00 88.00 109 LEU A N 1
ATOM 825 C CA . LEU A 1 109 ? -12.393 -0.360 24.088 1.00 88.00 109 LEU A CA 1
ATOM 826 C C . LEU A 1 109 ? -12.685 -0.615 25.571 1.00 88.00 109 LEU A C 1
ATOM 828 O O . LEU A 1 109 ? -12.448 -1.713 26.070 1.00 88.00 109 LEU A O 1
ATOM 832 N N . ALA A 1 110 ? -13.168 0.396 26.286 1.00 87.69 110 ALA A N 1
ATOM 833 C CA . ALA A 1 110 ? -13.491 0.282 27.705 1.00 87.69 110 ALA A CA 1
ATOM 834 C C . ALA A 1 110 ? -14.930 -0.182 27.924 1.00 87.69 110 ALA A C 1
ATOM 836 O O . ALA A 1 110 ? -15.174 -1.040 28.768 1.00 87.69 110 ALA A O 1
ATOM 837 N N . VAL A 1 111 ? -15.872 0.387 27.168 1.00 85.69 111 VAL A N 1
ATOM 838 C CA . VAL A 1 111 ? -17.308 0.144 27.338 1.00 85.69 111 VAL A CA 1
ATOM 839 C C . VAL A 1 111 ? -17.973 0.060 25.972 1.00 85.69 111 VAL A C 1
ATOM 841 O O . VAL A 1 111 ? -17.711 0.888 25.100 1.00 85.69 111 VAL A O 1
ATOM 844 N N . HIS A 1 112 ? -18.854 -0.922 25.812 1.00 83.75 112 HIS A N 1
ATOM 845 C CA . HIS A 1 112 ? -19.798 -1.012 24.706 1.00 83.75 112 HIS A CA 1
ATOM 846 C C . HIS A 1 112 ? -21.213 -0.966 25.289 1.00 83.75 112 HIS A C 1
ATOM 848 O O . HIS A 1 112 ? -21.583 -1.840 26.073 1.00 83.75 112 HIS A O 1
ATOM 854 N N . ASP A 1 113 ? -21.975 0.069 24.937 1.00 83.81 113 ASP A N 1
ATOM 855 C CA . ASP A 1 113 ? -23.391 0.186 25.279 1.00 83.81 113 ASP A CA 1
ATOM 856 C C . ASP A 1 113 ? -24.236 -0.282 24.079 1.00 83.81 113 ASP A C 1
ATOM 858 O O . ASP A 1 113 ? -24.321 0.444 23.083 1.00 83.81 113 ASP A O 1
ATOM 862 N N . PRO A 1 114 ? -24.871 -1.469 24.146 1.00 76.69 114 PRO A N 1
ATOM 863 C CA . PRO A 1 114 ? -25.691 -1.993 23.058 1.00 76.69 114 PRO A CA 1
ATOM 864 C C . PRO A 1 114 ? -27.041 -1.275 22.912 1.00 76.69 114 PRO A C 1
ATOM 866 O O . PRO A 1 114 ? -27.641 -1.355 21.845 1.00 76.69 114 PRO A O 1
ATOM 869 N N . GLN A 1 115 ? -27.531 -0.576 23.944 1.00 81.19 115 GLN A N 1
ATOM 870 C CA . GLN A 1 115 ? -28.784 0.187 23.864 1.00 81.19 115 GLN A CA 1
ATOM 871 C C . GLN A 1 115 ? -28.579 1.468 23.055 1.00 81.19 115 GLN A C 1
ATOM 873 O O . GLN A 1 115 ? -29.407 1.829 22.224 1.00 81.19 115 GLN A O 1
ATOM 878 N N . GLN A 1 116 ? -27.443 2.131 23.277 1.00 79.75 116 GLN A N 1
ATOM 879 C CA . GLN A 1 116 ? -27.063 3.363 22.580 1.00 79.75 116 GLN A CA 1
ATOM 880 C C . GLN A 1 116 ? -26.158 3.113 21.369 1.00 79.75 116 GLN A C 1
ATOM 882 O O . GLN A 1 116 ? -25.719 4.062 20.719 1.00 79.75 116 GLN A O 1
ATOM 887 N N . ASN A 1 117 ? -25.847 1.846 21.082 1.00 83.75 117 ASN A N 1
ATOM 888 C CA . ASN A 1 117 ? -24.982 1.411 19.989 1.00 83.75 117 ASN A CA 1
ATOM 889 C C . ASN A 1 117 ? -23.651 2.190 19.936 1.00 83.75 117 ASN A C 1
ATOM 891 O O . ASN A 1 117 ? -23.195 2.627 18.874 1.00 83.75 117 ASN A O 1
ATOM 895 N N . THR A 1 118 ? -23.083 2.425 21.120 1.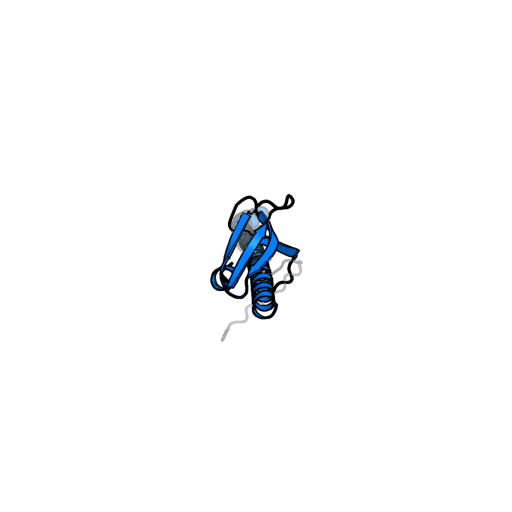00 85.44 118 THR A N 1
ATOM 896 C CA . THR A 1 118 ? -21.966 3.342 21.357 1.00 85.44 118 THR A CA 1
ATOM 897 C C . THR A 1 118 ? -20.777 2.604 21.960 1.00 85.44 118 THR A C 1
ATOM 899 O O . THR A 1 118 ? -20.916 1.798 22.880 1.00 85.44 118 THR A O 1
ATOM 902 N N . TYR A 1 119 ? -19.585 2.941 21.478 1.00 88.12 119 TYR A N 1
ATOM 903 C CA . TYR A 1 119 ? -18.301 2.401 21.898 1.00 88.12 119 TYR A CA 1
ATOM 904 C C . TYR A 1 119 ? -17.457 3.512 22.518 1.00 88.12 119 TYR A C 1
ATOM 906 O O . TYR A 1 119 ? -17.242 4.560 21.906 1.00 88.12 119 TYR A O 1
ATOM 914 N N . ILE A 1 120 ? -16.968 3.285 23.736 1.00 89.75 120 ILE A N 1
ATOM 915 C CA . ILE A 1 120 ? -16.116 4.228 24.462 1.00 89.75 120 ILE A CA 1
ATOM 916 C C . ILE A 1 120 ? -14.691 3.693 24.490 1.00 89.75 120 ILE A C 1
ATOM 918 O O . ILE A 1 120 ? -14.422 2.614 25.022 1.00 89.75 120 ILE A O 1
ATOM 922 N N . PHE A 1 121 ? -13.775 4.491 23.959 1.00 91.38 121 PHE A N 1
ATOM 923 C CA . PHE A 1 121 ? -12.362 4.179 23.849 1.00 91.38 121 PHE A CA 1
ATOM 924 C C . PHE A 1 121 ? -11.528 5.030 24.806 1.00 91.38 121 PHE A C 1
ATOM 926 O O . PHE A 1 121 ? -11.749 6.237 24.939 1.00 91.38 121 PHE A O 1
ATOM 933 N N . VAL A 1 122 ? -10.546 4.402 25.450 1.00 91.12 122 VAL A N 1
ATOM 934 C CA . VAL A 1 122 ? -9.664 5.020 26.449 1.00 91.12 122 VAL A CA 1
ATOM 935 C C . VAL A 1 122 ? -8.187 4.846 26.099 1.00 91.12 122 VAL A C 1
ATOM 937 O O . VAL A 1 122 ? -7.830 3.925 25.371 1.00 91.12 122 VAL A O 1
ATOM 940 N N . ASP A 1 123 ? -7.319 5.709 26.618 1.00 91.19 123 ASP A N 1
ATOM 941 C CA . ASP A 1 123 ? -5.866 5.585 26.479 1.00 91.19 123 ASP A CA 1
ATOM 942 C C . ASP A 1 123 ? -5.279 4.493 27.402 1.00 91.19 123 ASP A C 1
ATOM 944 O O . ASP A 1 123 ? -5.990 3.760 28.096 1.00 91.19 123 ASP A O 1
ATOM 948 N N . ARG A 1 124 ? -3.942 4.397 27.444 1.00 86.62 124 ARG A N 1
ATOM 949 C CA . ARG A 1 124 ? -3.215 3.478 28.342 1.00 86.62 124 ARG A CA 1
ATOM 950 C C . ARG A 1 124 ? -3.428 3.752 29.831 1.00 86.62 124 ARG A C 1
ATOM 952 O O . ARG A 1 124 ? -3.222 2.842 30.627 1.00 86.62 124 ARG A O 1
ATOM 959 N N . ASN A 1 125 ? -3.857 4.956 30.193 1.00 88.00 125 ASN A N 1
ATOM 960 C CA . ASN A 1 125 ? -4.125 5.379 31.563 1.00 88.00 125 ASN A CA 1
ATOM 961 C C . ASN A 1 125 ? -5.620 5.287 31.925 1.00 88.00 125 ASN A C 1
ATOM 963 O O . ASN A 1 125 ? -5.990 5.595 33.055 1.00 88.00 125 ASN A O 1
ATOM 967 N N . GLY A 1 126 ? -6.486 4.866 30.994 1.00 85.06 126 GLY A N 1
ATOM 968 C CA . GLY A 1 126 ? -7.935 4.798 31.198 1.00 85.06 126 GLY A CA 1
ATOM 969 C C . GLY A 1 126 ? -8.673 6.123 30.968 1.00 85.06 126 GLY A C 1
ATOM 970 O O . GLY A 1 126 ? -9.855 6.226 31.290 1.00 85.06 126 GLY A O 1
ATOM 971 N N . ILE A 1 127 ? -8.015 7.131 30.394 1.00 89.06 127 ILE A N 1
ATOM 972 C CA . ILE A 1 127 ? -8.620 8.420 30.048 1.00 89.06 127 ILE A CA 1
ATOM 973 C C . ILE A 1 127 ? -9.421 8.264 28.757 1.00 89.06 127 ILE A C 1
ATOM 975 O O . ILE A 1 127 ? -8.903 7.763 27.761 1.00 89.06 127 ILE A O 1
ATOM 979 N N . LYS A 1 128 ? -10.680 8.720 28.748 1.00 90.81 128 LYS A N 1
ATOM 980 C CA . LYS A 1 128 ? -11.537 8.695 27.553 1.00 90.81 128 LYS A CA 1
ATOM 981 C C . LYS A 1 128 ? -10.894 9.487 26.413 1.00 90.81 128 LYS A C 1
ATOM 983 O O . LYS A 1 128 ? -10.767 10.704 26.506 1.00 90.81 128 LYS A O 1
ATOM 988 N N . LEU A 1 129 ? -10.562 8.791 25.330 1.00 88.12 129 LEU A N 1
ATOM 989 C CA . LEU A 1 129 ? -10.057 9.383 24.093 1.00 88.12 129 LEU A CA 1
ATOM 990 C C . LEU A 1 129 ? -11.190 9.664 23.114 1.00 88.12 129 LEU A C 1
ATOM 992 O O . LEU A 1 129 ? -11.239 10.734 22.514 1.00 88.12 129 LEU A O 1
ATOM 996 N N . ARG A 1 130 ? -12.105 8.703 22.941 1.00 86.88 130 ARG A N 1
ATOM 997 C CA . ARG A 1 130 ? -13.129 8.784 21.899 1.00 86.88 130 ARG A CA 1
ATOM 998 C C . ARG A 1 130 ? -14.404 8.062 22.287 1.00 86.88 130 ARG A C 1
ATOM 1000 O O . ARG A 1 130 ? -14.394 7.115 23.070 1.00 86.88 130 ARG A O 1
ATOM 1007 N N . GLN A 1 131 ? -15.496 8.517 21.700 1.00 89.12 131 GLN A N 1
ATOM 1008 C CA . GLN A 1 131 ? -16.793 7.871 21.749 1.00 89.12 131 GLN A CA 1
ATOM 1009 C C . GLN A 1 131 ? -17.305 7.803 20.315 1.00 89.12 131 GLN A C 1
ATOM 1011 O O . GLN A 1 131 ? -17.296 8.820 19.625 1.00 89.12 131 GLN A O 1
ATOM 1016 N N . LEU A 1 132 ? -17.678 6.610 19.867 1.00 87.31 132 LEU A N 1
ATOM 1017 C CA . LEU A 1 132 ? -18.086 6.351 18.491 1.00 87.31 132 LEU A CA 1
ATOM 1018 C C . LEU A 1 132 ? -19.386 5.569 18.484 1.00 87.31 132 LEU A C 1
ATOM 1020 O O . LEU A 1 132 ? -19.546 4.638 19.275 1.00 87.31 132 LEU A O 1
ATOM 1024 N N . SER A 1 133 ? -20.298 5.916 17.583 1.00 85.31 133 SER A N 1
ATOM 1025 C CA . SER A 1 133 ? -21.409 5.024 17.261 1.00 85.31 133 SER A CA 1
ATOM 1026 C C . SER A 1 133 ? -20.904 3.829 16.449 1.00 85.31 133 SER A C 1
ATOM 1028 O O . SER A 1 133 ? -19.811 3.859 15.881 1.00 85.31 133 SER A O 1
ATOM 1030 N N . ARG A 1 134 ? -21.706 2.769 16.351 1.00 79.62 134 ARG A N 1
ATOM 1031 C CA . ARG A 1 134 ? -21.402 1.635 15.464 1.00 79.62 134 ARG A CA 1
ATOM 1032 C C . ARG A 1 134 ? -21.177 2.058 14.014 1.00 79.62 134 ARG A C 1
ATOM 1034 O O . ARG A 1 134 ? -20.290 1.520 13.369 1.00 79.62 134 ARG A O 1
ATOM 1041 N N . GLU A 1 135 ? -21.955 3.015 13.518 1.00 79.88 135 GLU A N 1
ATOM 1042 C CA . GLU A 1 135 ? -21.817 3.539 12.154 1.00 79.88 135 GLU A CA 1
ATOM 1043 C C . GLU A 1 135 ? -20.464 4.229 11.973 1.00 79.88 135 GLU A C 1
ATOM 1045 O O . GLU A 1 135 ? -19.719 3.882 11.066 1.00 79.88 135 GLU A O 1
ATOM 1050 N N . GLN A 1 136 ? -20.080 5.096 12.912 1.00 80.25 136 GLN A N 1
ATOM 1051 C CA . GLN A 1 136 ? -18.774 5.757 12.884 1.00 80.25 136 GLN A CA 1
ATOM 1052 C C . GLN A 1 136 ? -17.618 4.769 13.057 1.00 80.25 136 GLN A C 1
ATOM 1054 O O . GLN A 1 136 ? -16.553 4.972 12.493 1.00 80.25 136 GLN A O 1
ATOM 1059 N N . LEU A 1 137 ? -17.812 3.690 13.820 1.00 77.69 137 LEU A N 1
ATOM 1060 C CA . LEU A 1 137 ? -16.822 2.620 13.935 1.00 77.69 137 LEU A CA 1
ATOM 1061 C C . LEU A 1 137 ? -16.647 1.853 12.614 1.00 77.69 137 LEU A C 1
ATOM 1063 O O . LEU A 1 137 ? -15.557 1.359 12.348 1.00 77.69 137 LEU A O 1
ATOM 1067 N N . HIS A 1 138 ? -17.698 1.754 11.795 1.00 70.56 138 HIS A N 1
ATOM 1068 C CA . HIS A 1 138 ? -17.634 1.146 10.464 1.00 70.56 138 HIS A CA 1
ATOM 1069 C C . HIS A 1 138 ? -16.985 2.050 9.403 1.00 70.56 138 HIS A C 1
ATOM 1071 O O . HIS A 1 138 ? -16.599 1.533 8.356 1.00 70.56 138 HIS A O 1
ATOM 1077 N N . GLU A 1 139 ? -16.880 3.357 9.651 1.00 69.81 139 GLU A N 1
ATOM 1078 C CA . GLU A 1 139 ? -16.302 4.349 8.728 1.00 69.81 139 GLU A CA 1
ATOM 1079 C C . GLU A 1 139 ? -14.803 4.631 8.958 1.00 69.81 139 GLU A C 1
ATOM 1081 O O . GLU A 1 139 ? -14.200 5.364 8.174 1.00 69.81 139 GLU A O 1
ATOM 1086 N N . LEU A 1 140 ? -14.207 4.073 10.020 1.00 67.81 140 LEU A N 1
ATOM 1087 C CA . LEU A 1 140 ? -12.791 4.239 10.391 1.00 67.81 140 LEU A CA 1
ATOM 1088 C C . LEU A 1 140 ? -11.871 3.201 9.750 1.00 67.81 140 LEU A C 1
ATOM 1090 O O . LEU A 1 140 ? -10.724 3.588 9.428 1.00 67.81 140 LEU A O 1
#

Secondary structure (DSSP, 8-state):
-------PPPSSS--HHHHHHHHTT--SHHHHHHHHHHHHHHHHHHHHHHHHHHHHHHHHHHHHHHHHHHHHHHHHHHHHHHHHHHH--PPTT-EEEE-SSSSPEEEEEEEEETTTTEEEEE-TTS-EEEEEEHHHHH--

Foldseek 3Di:
DDDPDDDDDDPPPDDPVRVVCVVVVNPDPVSVCVVCVVVVVVVVVVVVVVVVVVVVVVVVVVVVVVVVVVVVVVVVVVVVVLVVLVPDPDPQQDWDWAVVDVVIAIWGFHDQDPVQQKTWTAHPVRHTDDIDHSVRVSVD

Radius of gyration: 37.83 Å; chains: 1; bounding box: 74×26×99 Å

Sequence (140 aa):
MAQQGKVRLLLCGASFSRALAHAAGITTTEELDRVFGAEAARARQAMEQREREQAESVRQAQLAEAQARSVEAAQQSSDARLQALKDMQLPMGAWLGFHDTQPPLMAKLAVHDPQQNTYIFVDRNGIKLRQLSREQLHEL